Protein AF-A0A418VAN1-F1 (afdb_monomer_lite)

Foldseek 3Di:
DPLDDQALLQDVLLLLLLVLLLVLLVLLQVVLVVCCPVVHNVLSVVSNVLSVLSNVLSVVSVVLNVVSVVLVVDPDRPDRRYDDPVLQVNLVSQLVSLVVQLVSLVVCCVPDPPNVSSVVSNVSSVSSNVSSVVSHDDDDD

pLDDT: mean 88.61, std 12.87, range [42.53, 98.62]

Radius of gyration: 17.26 Å; chains: 1; bounding box: 39×26×54 Å

Sequence (141 aa):
MPLGDPPNYSTPKTLGLALSSLAGAMAHFLLGALEFSLVGPFVGLWQMFLAGFLLVFGVLTSIRYLEALDAMRDPHPRTRLYGTPHEWHTYRVGVSLHSLGALLCLYWLVHSELVFLYALTLLLNGVGVFLAFRSRPTAEE

Organism: NCBI:txid2320857

Secondary structure (DSSP, 8-state):
----SPPGGGSHHHHHHHHHHHHHHHHHHHHHHHHHHHT-HHHHHHHHHHHHHHHHHHHHHHHHHHHHHHHTT-SS--S--SS-HHHHHHHHHHHHHHHHHHHHHHHHHTT-S-HHHHHHHHHHHHHHHHHHHHT------

Structure (mmCIF, N/CA/C/O backbone):
data_AF-A0A418VAN1-F1
#
_entry.id   AF-A0A418VAN1-F1
#
loop_
_atom_site.group_PDB
_atom_site.id
_atom_site.type_symbol
_atom_site.label_atom_id
_atom_site.label_alt_id
_atom_site.label_comp_id
_atom_site.label_asym_id
_atom_site.label_entity_id
_atom_site.label_seq_id
_atom_site.pdbx_PDB_ins_code
_atom_site.Cartn_x
_atom_site.Cartn_y
_atom_site.Cartn_z
_atom_site.occupancy
_atom_site.B_iso_or_equiv
_atom_site.auth_seq_id
_atom_site.auth_comp_id
_atom_site.auth_asym_id
_atom_site.auth_atom_id
_atom_site.pdbx_PDB_model_num
ATOM 1 N N . MET A 1 1 ? 20.542 -2.476 -30.716 1.00 45.25 1 MET A N 1
ATOM 2 C CA . MET A 1 1 ? 19.818 -3.675 -30.234 1.00 45.25 1 MET A CA 1
ATOM 3 C C . MET A 1 1 ? 18.412 -3.239 -29.862 1.00 45.25 1 MET A C 1
ATOM 5 O O . MET A 1 1 ? 18.309 -2.137 -29.330 1.00 45.25 1 MET A O 1
ATOM 9 N N . PRO A 1 2 ? 17.355 -4.019 -30.154 1.00 48.59 2 PRO A N 1
ATOM 10 C CA . PRO A 1 2 ? 16.029 -3.707 -29.628 1.00 48.59 2 PRO A CA 1
ATOM 11 C C . PRO A 1 2 ? 16.130 -3.731 -28.097 1.00 48.59 2 PRO A C 1
ATOM 13 O O . PRO A 1 2 ? 16.730 -4.647 -27.539 1.00 48.59 2 PRO A O 1
ATOM 16 N N . LEU A 1 3 ? 15.655 -2.680 -27.429 1.00 54.28 3 LEU A N 1
ATOM 17 C CA . LEU A 1 3 ? 15.924 -2.407 -26.008 1.00 54.28 3 LEU A CA 1
ATOM 18 C C . LEU A 1 3 ? 15.134 -3.300 -25.026 1.00 54.28 3 LEU A C 1
ATOM 20 O O . LEU A 1 3 ? 15.039 -2.961 -23.851 1.00 54.28 3 LEU A O 1
ATOM 24 N N . GLY A 1 4 ? 14.630 -4.452 -25.482 1.00 53.81 4 GLY A N 1
ATOM 25 C CA . GLY A 1 4 ? 13.795 -5.354 -24.688 1.00 53.81 4 GLY A CA 1
ATOM 26 C C . GLY A 1 4 ? 12.436 -4.747 -24.332 1.00 53.81 4 GLY A C 1
ATOM 27 O O . GLY A 1 4 ? 12.111 -3.630 -24.741 1.00 53.81 4 GLY A O 1
ATOM 28 N N . ASP A 1 5 ? 11.640 -5.503 -23.583 1.00 57.38 5 ASP A N 1
ATOM 29 C CA . ASP A 1 5 ? 10.354 -5.028 -23.083 1.00 57.38 5 ASP A CA 1
ATOM 30 C C . ASP A 1 5 ? 10.520 -3.992 -21.954 1.00 57.38 5 ASP A C 1
ATOM 32 O O . ASP A 1 5 ? 11.542 -3.977 -21.253 1.00 57.38 5 ASP A O 1
ATOM 36 N N . PRO A 1 6 ? 9.521 -3.109 -21.752 1.00 64.06 6 PRO A N 1
ATOM 37 C CA . PRO A 1 6 ? 9.539 -2.120 -20.682 1.00 64.06 6 PRO A CA 1
ATOM 38 C C . PRO A 1 6 ? 9.725 -2.773 -19.306 1.00 64.06 6 PRO A C 1
ATOM 40 O O . PRO A 1 6 ? 9.142 -3.828 -19.042 1.00 64.06 6 PRO A O 1
ATOM 43 N N . PRO A 1 7 ? 10.459 -2.134 -18.376 1.00 71.25 7 PRO A N 1
ATOM 44 C CA . PRO A 1 7 ? 10.619 -2.667 -17.031 1.00 71.25 7 PRO A CA 1
ATOM 45 C C . PRO A 1 7 ? 9.269 -2.826 -16.335 1.00 71.25 7 PRO A C 1
ATOM 47 O O . PRO A 1 7 ? 8.382 -1.978 -16.470 1.00 71.25 7 PRO A O 1
ATOM 50 N N . ASN A 1 8 ? 9.127 -3.860 -15.508 1.00 74.31 8 ASN A N 1
ATOM 51 C CA . ASN A 1 8 ? 7.860 -4.191 -14.846 1.00 74.31 8 ASN A CA 1
ATOM 52 C C . ASN A 1 8 ? 7.324 -3.035 -13.965 1.00 74.31 8 ASN A C 1
ATOM 54 O O . ASN A 1 8 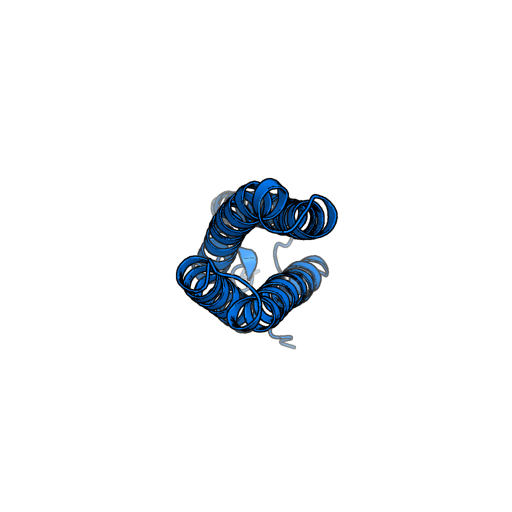? 6.114 -2.835 -13.796 1.00 74.31 8 ASN A O 1
ATOM 58 N N . TYR A 1 9 ? 8.230 -2.188 -13.468 1.00 74.44 9 TYR A N 1
ATOM 59 C CA . TYR A 1 9 ? 7.896 -0.999 -12.690 1.00 74.44 9 TYR A CA 1
ATOM 60 C C . TYR A 1 9 ? 7.422 0.215 -13.511 1.00 74.44 9 TYR A C 1
ATOM 62 O O . TYR A 1 9 ? 7.013 1.196 -12.908 1.00 74.44 9 TYR A O 1
ATOM 70 N N . SER A 1 10 ? 7.381 0.151 -14.847 1.00 79.12 10 SER A N 1
ATOM 71 C CA . SER A 1 10 ? 6.796 1.189 -15.725 1.00 79.12 10 SER A CA 1
ATOM 72 C C . SER A 1 10 ? 5.308 0.977 -16.045 1.00 79.12 10 SER A C 1
ATOM 74 O O . SER A 1 10 ? 4.690 1.749 -16.780 1.00 79.12 10 SER A O 1
ATOM 76 N N . THR A 1 11 ? 4.703 -0.083 -15.506 1.00 85.19 11 THR A N 1
ATOM 77 C CA . THR A 1 11 ? 3.343 -0.490 -15.868 1.00 85.19 11 THR A CA 1
ATOM 78 C C . THR A 1 11 ? 2.269 0.223 -15.030 1.00 85.19 11 THR A C 1
ATOM 80 O O . THR A 1 11 ? 2.510 0.558 -13.865 1.00 85.19 11 THR A O 1
ATOM 83 N N . PRO A 1 12 ? 1.032 0.382 -15.553 1.00 87.31 12 PRO A N 1
ATOM 84 C CA . PRO A 1 12 ? -0.101 0.895 -14.772 1.00 87.31 12 PRO A CA 1
ATOM 85 C C . PRO A 1 12 ? -0.373 0.095 -13.492 1.00 87.31 12 PRO A C 1
ATOM 87 O O . PRO A 1 12 ? -0.879 0.635 -12.513 1.00 87.31 12 PRO A O 1
ATOM 90 N N . LYS A 1 13 ? -0.010 -1.193 -13.479 1.00 89.00 13 LYS A N 1
ATOM 91 C CA . LYS A 1 13 ? -0.134 -2.065 -12.306 1.00 89.00 13 LYS A CA 1
ATOM 92 C C . LYS A 1 13 ? 0.795 -1.627 -11.179 1.00 89.00 13 LYS A C 1
ATOM 94 O O . LYS A 1 13 ? 0.371 -1.611 -10.031 1.00 89.00 13 LYS A O 1
ATOM 99 N N . THR A 1 14 ? 2.031 -1.241 -11.499 1.00 89.81 14 THR A N 1
ATOM 100 C CA . THR A 1 14 ? 2.998 -0.747 -10.509 1.00 89.81 14 THR A CA 1
ATOM 101 C C . THR A 1 14 ? 2.583 0.610 -9.953 1.00 89.81 14 THR A C 1
ATOM 103 O O . THR A 1 14 ? 2.646 0.806 -8.741 1.00 89.81 14 THR A O 1
ATOM 106 N N . LEU A 1 15 ? 2.062 1.508 -10.798 1.00 93.88 15 LEU A N 1
ATOM 107 C CA . LEU A 1 15 ? 1.432 2.740 -10.317 1.00 93.88 15 LEU A CA 1
ATOM 108 C C . LEU A 1 15 ? 0.249 2.426 -9.389 1.00 93.88 15 LEU A C 1
ATOM 110 O O . LEU A 1 15 ? 0.159 2.976 -8.296 1.00 93.88 15 LEU A O 1
ATOM 114 N N . GLY A 1 16 ? -0.620 1.492 -9.782 1.00 95.44 16 GLY A N 1
ATOM 115 C CA . GLY A 1 16 ? -1.721 1.026 -8.941 1.00 95.44 16 GLY A CA 1
ATOM 116 C C . GLY A 1 16 ? -1.242 0.467 -7.599 1.00 95.44 16 GLY A C 1
ATOM 117 O O . GLY A 1 16 ? -1.803 0.804 -6.560 1.00 95.44 16 GLY A O 1
ATOM 118 N N . LEU A 1 17 ? -0.180 -0.345 -7.594 1.00 95.75 17 LEU A N 1
ATOM 119 C CA . LEU A 1 17 ? 0.411 -0.890 -6.373 1.00 95.75 17 LEU A CA 1
ATOM 120 C C . LEU A 1 17 ? 0.945 0.231 -5.475 1.00 95.75 17 LEU A C 1
ATOM 122 O O . LEU A 1 17 ? 0.679 0.227 -4.273 1.00 95.75 17 LEU A O 1
ATOM 126 N N . ALA A 1 18 ? 1.633 1.218 -6.046 1.00 96.62 18 ALA A N 1
ATOM 127 C CA . ALA A 1 18 ? 2.127 2.372 -5.307 1.00 96.62 18 ALA A CA 1
ATOM 128 C C . ALA A 1 18 ? 0.976 3.160 -4.662 1.00 96.62 18 ALA A C 1
ATOM 130 O O . ALA A 1 18 ? 0.978 3.370 -3.450 1.00 96.62 18 ALA A O 1
ATOM 131 N N . LEU A 1 19 ? -0.053 3.500 -5.444 1.00 97.81 19 LEU A N 1
ATOM 132 C CA . LEU A 1 19 ? -1.234 4.223 -4.965 1.00 97.81 19 LEU A CA 1
ATOM 133 C C . LEU A 1 19 ? -2.002 3.430 -3.900 1.00 97.81 19 LEU A C 1
ATOM 135 O O . LEU A 1 19 ? -2.378 3.993 -2.876 1.00 97.81 19 LEU A O 1
ATOM 139 N N . SER A 1 20 ? -2.181 2.119 -4.094 1.00 97.69 20 SER A N 1
ATOM 140 C CA . SER A 1 20 ? -2.822 1.249 -3.098 1.00 97.69 20 SER A CA 1
ATOM 141 C C . SER A 1 20 ? -2.019 1.168 -1.799 1.00 97.69 20 SER A C 1
ATOM 143 O O . SER A 1 20 ? -2.606 1.123 -0.724 1.00 97.69 20 SER A O 1
ATOM 145 N N . SER A 1 21 ? -0.686 1.220 -1.874 1.00 98.31 21 SER A N 1
ATOM 146 C CA . SER A 1 21 ? 0.189 1.225 -0.697 1.00 98.31 21 SER A CA 1
ATOM 147 C C . SER A 1 21 ? 0.110 2.553 0.054 1.00 98.31 21 SER A C 1
ATOM 149 O O . SER A 1 21 ? 0.023 2.550 1.276 1.00 98.31 21 SER A O 1
ATOM 151 N N . LEU A 1 22 ? 0.058 3.685 -0.656 1.00 98.56 22 LEU A N 1
ATOM 152 C CA . LEU A 1 22 ? -0.143 5.003 -0.045 1.00 98.56 22 LEU A CA 1
ATOM 153 C C . LEU A 1 22 ? -1.519 5.114 0.622 1.00 98.56 22 LEU A C 1
ATOM 155 O O . LEU A 1 22 ? -1.619 5.537 1.771 1.00 98.56 22 LEU A O 1
ATOM 159 N N . ALA A 1 23 ? -2.574 4.677 -0.066 1.00 98.44 23 ALA A N 1
ATOM 160 C CA . ALA A 1 23 ? -3.915 4.635 0.505 1.00 98.44 23 ALA A CA 1
ATOM 161 C C . ALA A 1 23 ? -3.981 3.672 1.705 1.00 98.44 23 ALA A C 1
ATOM 163 O O . ALA A 1 23 ? -4.582 3.999 2.725 1.00 98.44 23 ALA A O 1
ATOM 164 N N . GLY A 1 24 ? -3.323 2.510 1.610 1.00 98.12 24 GLY A N 1
ATOM 165 C CA . GLY A 1 24 ? -3.208 1.539 2.698 1.00 98.12 24 GLY A CA 1
ATOM 166 C C . GLY A 1 24 ? -2.506 2.136 3.911 1.00 98.12 24 GLY A C 1
ATOM 167 O O . GLY A 1 24 ? -3.000 2.011 5.028 1.00 98.12 24 GLY A O 1
ATOM 168 N N . ALA A 1 25 ? -1.413 2.869 3.696 1.00 98.56 25 ALA A N 1
ATOM 169 C CA . ALA A 1 25 ? -0.729 3.599 4.753 1.00 98.56 25 ALA A CA 1
ATOM 170 C C . ALA A 1 25 ? -1.656 4.611 5.436 1.00 98.56 25 ALA A C 1
ATOM 172 O O . ALA A 1 25 ? -1.751 4.620 6.658 1.00 98.56 25 ALA A O 1
ATOM 173 N N . MET A 1 26 ? -2.390 5.423 4.670 1.00 98.50 26 MET A N 1
ATOM 174 C CA . MET A 1 26 ? -3.352 6.375 5.239 1.00 98.50 26 MET A CA 1
ATOM 175 C C . MET A 1 26 ? -4.434 5.673 6.069 1.00 98.50 26 MET A C 1
ATOM 177 O O . MET A 1 26 ? -4.741 6.114 7.176 1.00 98.50 26 MET A O 1
ATOM 181 N N . ALA A 1 27 ? -4.979 4.563 5.567 1.00 98.06 27 ALA A N 1
ATOM 182 C CA . ALA A 1 27 ? -5.993 3.782 6.266 1.00 98.06 27 ALA A CA 1
ATOM 183 C C . ALA A 1 27 ? -5.457 3.175 7.574 1.00 98.06 27 ALA A C 1
ATOM 185 O O . ALA A 1 27 ? -6.097 3.300 8.617 1.00 98.06 27 ALA A O 1
ATOM 186 N N . HIS A 1 28 ? -4.254 2.592 7.552 1.00 98.12 28 HIS A N 1
ATOM 187 C CA . HIS A 1 28 ? -3.607 2.049 8.747 1.00 98.12 28 HIS A CA 1
ATOM 188 C C . HIS A 1 28 ? -3.191 3.141 9.745 1.00 98.12 28 HIS A C 1
ATOM 190 O O . HIS A 1 28 ? -3.296 2.920 10.948 1.00 98.12 28 HIS A O 1
ATOM 196 N N . PHE A 1 29 ? -2.791 4.336 9.295 1.00 98.31 29 PHE A N 1
ATOM 197 C CA . PHE A 1 29 ? -2.571 5.474 10.195 1.00 98.31 29 PHE A CA 1
ATOM 198 C C . PHE A 1 29 ? -3.865 5.918 10.876 1.00 98.31 29 PHE A C 1
ATOM 200 O O . PHE A 1 29 ? -3.862 6.143 12.084 1.00 98.31 29 PHE A O 1
ATOM 207 N N . LEU A 1 30 ? -4.966 6.014 10.125 1.00 97.69 30 LEU A N 1
ATOM 208 C CA . LEU A 1 30 ? -6.272 6.373 10.675 1.00 97.69 30 LEU A CA 1
ATOM 209 C C . LEU A 1 30 ? -6.747 5.337 11.700 1.00 97.69 30 LEU A C 1
ATOM 211 O O . LEU A 1 30 ? -7.081 5.705 12.823 1.00 97.69 30 LEU A O 1
ATOM 215 N N . LEU A 1 31 ? -6.725 4.049 11.340 1.00 96.94 31 LEU A N 1
ATOM 216 C CA . LEU A 1 31 ? -7.045 2.957 12.261 1.00 96.94 31 LEU A CA 1
ATOM 217 C C . LEU A 1 31 ? -6.145 3.001 13.493 1.00 96.94 31 LEU A C 1
ATOM 219 O O . LEU A 1 31 ? -6.639 2.949 14.611 1.00 96.94 31 LEU A O 1
ATOM 223 N N . GLY A 1 32 ? -4.837 3.165 13.299 1.00 96.88 32 GLY A N 1
ATOM 224 C CA . GLY A 1 32 ? -3.887 3.261 14.396 1.00 96.88 32 GLY A CA 1
ATOM 225 C C . GLY A 1 32 ? -4.187 4.418 15.341 1.00 96.88 32 GLY A C 1
ATOM 226 O O . GLY A 1 32 ? -4.147 4.228 16.551 1.00 96.88 32 GLY A O 1
ATOM 227 N N . ALA A 1 33 ? -4.534 5.594 14.815 1.00 96.94 33 ALA A N 1
ATOM 228 C CA . ALA A 1 33 ? -4.877 6.763 15.621 1.00 96.94 33 ALA A CA 1
ATOM 229 C C . ALA A 1 33 ? -6.155 6.550 16.442 1.00 96.94 33 ALA A C 1
ATOM 231 O O . ALA A 1 33 ? -6.187 6.903 17.618 1.00 96.94 33 ALA A O 1
ATOM 232 N N . LEU A 1 34 ? -7.184 5.944 15.847 1.00 96.56 34 LEU A N 1
ATOM 233 C CA . LEU A 1 34 ? -8.435 5.644 16.544 1.00 96.56 34 LEU A CA 1
ATOM 234 C C . LEU A 1 34 ? -8.229 4.565 17.619 1.00 96.56 34 LEU A C 1
ATOM 236 O O . LEU A 1 34 ? -8.637 4.737 18.766 1.00 96.56 34 LEU A O 1
ATOM 240 N N . GLU A 1 35 ? -7.536 3.480 17.277 1.00 94.50 35 GLU A N 1
ATOM 241 C CA . GLU A 1 35 ? -7.294 2.346 18.178 1.00 94.50 35 GLU A CA 1
ATOM 242 C C . GLU A 1 35 ? -6.354 2.682 19.333 1.00 94.50 35 GLU A C 1
ATOM 244 O O . GLU A 1 35 ? -6.483 2.115 20.420 1.00 94.50 35 GLU A O 1
ATOM 249 N N . PHE A 1 36 ? -5.438 3.634 19.128 1.00 93.25 36 PHE A N 1
ATOM 250 C CA . PHE A 1 36 ? -4.569 4.137 20.188 1.00 93.25 36 PHE A CA 1
ATOM 251 C C . PHE A 1 36 ? -5.386 4.633 21.389 1.00 93.25 36 PHE A C 1
ATOM 253 O O . PHE A 1 36 ? -4.992 4.412 22.534 1.00 93.25 36 PHE A O 1
ATOM 260 N N . SER A 1 37 ? -6.527 5.278 21.125 1.00 90.00 37 SER A N 1
ATOM 261 C CA . SER A 1 37 ? -7.429 5.803 22.151 1.00 90.00 37 SER A CA 1
ATOM 262 C C . SER A 1 37 ? -8.502 4.809 22.596 1.00 90.00 37 SER A C 1
ATOM 264 O O . SER A 1 37 ? -8.895 4.850 23.758 1.00 90.00 37 SER A O 1
ATOM 266 N N . LEU A 1 38 ? -8.993 3.948 21.698 1.00 89.38 38 LEU A N 1
ATOM 267 C CA . LEU A 1 38 ? -10.128 3.058 21.977 1.00 89.38 38 LEU A CA 1
ATOM 268 C C . LEU A 1 38 ? -9.728 1.753 22.672 1.00 89.38 38 LEU A C 1
ATOM 270 O O . LEU A 1 38 ? -10.375 1.352 23.635 1.00 89.38 38 LEU A O 1
ATOM 274 N N . VAL A 1 39 ? -8.678 1.090 22.187 1.00 89.75 39 VAL A N 1
ATOM 275 C CA . VAL A 1 39 ? -8.257 -0.234 22.677 1.00 89.75 39 VAL A CA 1
ATOM 276 C C . VAL A 1 39 ? -6.962 -0.128 23.465 1.00 89.75 39 VAL A C 1
ATOM 278 O O . VAL A 1 39 ? -6.815 -0.732 24.527 1.00 89.75 39 VAL A O 1
ATOM 281 N N . GLY A 1 40 ? -6.022 0.671 22.966 1.00 91.50 40 GLY A N 1
ATOM 282 C CA . GLY A 1 40 ? -4.838 1.053 23.711 1.00 91.50 40 GLY A CA 1
ATOM 283 C C . GLY A 1 40 ? -3.614 1.313 22.838 1.00 91.50 40 GLY A C 1
ATOM 284 O O . GLY A 1 40 ? -3.576 0.954 21.654 1.00 91.50 40 GLY A O 1
ATOM 285 N N . PRO A 1 41 ? -2.554 1.883 23.439 1.00 92.62 41 PRO A N 1
ATOM 286 C CA . PRO A 1 41 ? -1.398 2.381 22.701 1.00 92.62 41 PRO A CA 1
ATOM 287 C C . PRO A 1 41 ? -0.718 1.318 21.845 1.00 92.62 41 PRO A C 1
ATOM 289 O O . PRO A 1 41 ? -0.322 1.588 20.719 1.00 92.62 41 PRO A O 1
ATOM 292 N N . PHE A 1 42 ? -0.597 0.092 22.356 1.00 91.75 42 PHE A N 1
ATOM 293 C CA . PHE A 1 42 ? 0.120 -0.977 21.665 1.00 91.75 42 PHE A CA 1
ATOM 294 C C . PHE A 1 42 ? -0.530 -1.344 20.325 1.00 91.75 42 PHE A C 1
ATOM 296 O O . PHE A 1 42 ? 0.165 -1.462 19.319 1.00 91.75 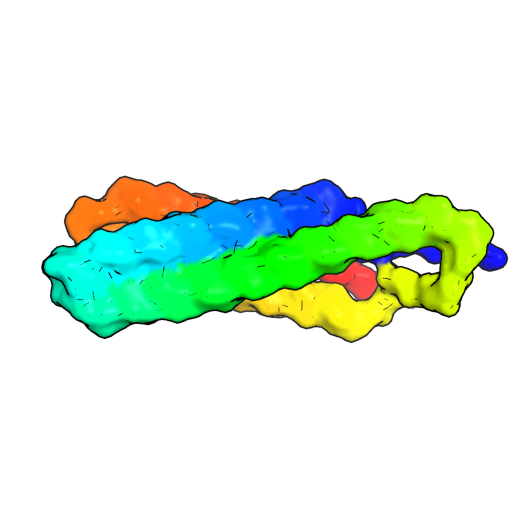42 PHE A O 1
ATOM 303 N N . VAL A 1 43 ? -1.860 -1.471 20.293 1.00 88.75 43 VAL A N 1
ATOM 304 C CA . VAL A 1 43 ? -2.607 -1.794 19.068 1.00 88.75 43 VAL A CA 1
ATOM 305 C C . VAL A 1 43 ? -2.475 -0.663 18.056 1.00 88.75 43 VAL A C 1
ATOM 307 O O . VAL A 1 43 ? -2.108 -0.904 16.904 1.00 88.75 43 VAL A O 1
ATOM 310 N N . GLY A 1 44 ? -2.695 0.574 18.509 1.00 92.81 44 GLY A N 1
ATOM 311 C CA . GLY A 1 44 ? -2.558 1.755 17.665 1.00 92.81 44 GLY A CA 1
ATOM 312 C C . GLY A 1 44 ? -1.156 1.891 17.064 1.00 92.81 44 GLY A C 1
ATOM 313 O O . GLY A 1 44 ? -1.010 2.113 15.863 1.00 92.81 44 GLY A O 1
ATOM 314 N N . LEU A 1 45 ? -0.111 1.677 17.868 1.00 94.81 45 LEU A N 1
ATOM 315 C CA . LEU A 1 45 ? 1.281 1.771 17.421 1.00 94.81 45 LEU A CA 1
ATOM 316 C C . LEU A 1 45 ? 1.640 0.714 16.374 1.00 94.81 45 LEU A C 1
ATOM 318 O O . LEU A 1 45 ? 2.334 1.043 15.415 1.00 94.81 45 LEU A O 1
ATOM 322 N N . TRP A 1 46 ? 1.155 -0.525 16.499 1.00 93.44 46 TRP A N 1
ATOM 323 C CA . TRP A 1 46 ? 1.410 -1.555 15.484 1.00 93.44 46 TRP A CA 1
ATOM 324 C C . TRP A 1 46 ? 0.770 -1.232 14.137 1.00 93.44 46 TRP A C 1
ATOM 326 O O . TRP A 1 46 ? 1.393 -1.445 13.095 1.00 93.44 46 TRP A O 1
ATOM 336 N N . GLN A 1 47 ? -0.436 -0.664 14.152 1.00 95.00 47 GLN A N 1
ATOM 337 C CA . GLN A 1 47 ? -1.085 -0.175 12.937 1.00 95.00 47 GLN A CA 1
ATOM 338 C C . GLN A 1 47 ? -0.274 0.950 12.286 1.00 95.00 47 GLN A C 1
ATOM 340 O O . GLN A 1 47 ? 0.019 0.897 11.092 1.00 95.00 47 GLN A O 1
ATOM 345 N N . MET A 1 48 ? 0.163 1.935 13.077 1.00 97.38 48 MET A N 1
ATOM 346 C CA . MET A 1 48 ? 0.996 3.040 12.590 1.00 97.38 48 MET A CA 1
ATOM 347 C C . MET A 1 48 ? 2.365 2.566 12.081 1.00 97.38 48 MET A C 1
ATOM 349 O O . MET A 1 48 ? 2.887 3.106 11.107 1.00 97.38 48 MET A O 1
ATOM 353 N N . PHE A 1 49 ? 2.948 1.541 12.704 1.00 97.19 49 PHE A N 1
ATOM 354 C CA . PHE A 1 49 ? 4.210 0.952 12.266 1.00 97.19 49 PHE A CA 1
ATOM 355 C C . PHE A 1 49 ? 4.072 0.322 10.878 1.00 97.19 49 PHE A C 1
ATOM 357 O O . PHE A 1 49 ? 4.850 0.642 9.979 1.00 97.19 49 PHE A O 1
ATOM 364 N N . LEU A 1 50 ? 3.041 -0.504 10.667 1.00 97.25 50 LEU A N 1
ATOM 365 C CA . LEU A 1 50 ? 2.738 -1.067 9.351 1.00 97.25 50 LEU A CA 1
ATOM 366 C C . LEU A 1 50 ? 2.444 0.031 8.317 1.00 97.25 50 LEU A C 1
ATOM 368 O O . LEU A 1 50 ? 2.933 -0.041 7.186 1.00 97.25 50 LEU A O 1
ATOM 372 N N . ALA A 1 51 ? 1.703 1.069 8.714 1.00 98.19 51 ALA A N 1
ATOM 373 C CA . ALA A 1 51 ? 1.438 2.230 7.872 1.00 98.19 51 ALA A CA 1
ATOM 374 C C . ALA A 1 51 ? 2.734 2.900 7.392 1.00 98.19 51 ALA A C 1
ATOM 376 O O . ALA A 1 51 ? 2.853 3.237 6.215 1.00 98.19 51 ALA A O 1
ATOM 377 N N . GLY A 1 52 ? 3.733 3.026 8.271 1.00 98.44 52 GLY A N 1
ATOM 378 C CA . GLY A 1 52 ? 5.057 3.540 7.926 1.00 98.44 52 GLY A CA 1
ATOM 379 C C . GLY A 1 52 ? 5.744 2.732 6.820 1.00 98.44 52 GLY A C 1
ATOM 380 O O . GLY A 1 52 ? 6.245 3.318 5.859 1.00 98.44 52 GLY A O 1
ATOM 381 N N . PHE A 1 53 ? 5.717 1.397 6.888 1.00 98.44 53 PHE A N 1
ATOM 382 C CA . PHE A 1 53 ? 6.285 0.563 5.820 1.00 98.44 53 PHE A CA 1
ATOM 383 C C . PHE A 1 53 ? 5.521 0.685 4.508 1.00 98.44 53 PHE A C 1
ATOM 385 O O . PHE A 1 53 ? 6.150 0.809 3.458 1.00 98.44 53 PHE A O 1
ATOM 392 N N . LEU A 1 54 ? 4.186 0.676 4.553 1.00 98.44 54 LEU A N 1
ATOM 393 C CA . LEU A 1 54 ? 3.351 0.864 3.365 1.00 98.44 54 LEU A CA 1
ATOM 394 C C . LEU A 1 54 ? 3.593 2.234 2.717 1.00 98.44 54 LEU A C 1
ATOM 396 O O . LEU A 1 54 ? 3.660 2.324 1.491 1.00 98.44 54 LEU A O 1
ATOM 400 N N . LEU A 1 55 ? 3.798 3.279 3.525 1.00 98.62 55 LEU A N 1
ATOM 401 C CA . LEU A 1 55 ? 4.123 4.623 3.056 1.00 98.62 55 LEU A CA 1
ATOM 402 C C . LEU A 1 55 ? 5.476 4.641 2.346 1.00 98.62 55 LEU A C 1
ATOM 404 O O . LEU A 1 55 ? 5.551 5.056 1.191 1.00 98.62 55 LEU A O 1
ATOM 408 N N . VAL A 1 56 ? 6.534 4.166 3.011 1.00 98.38 56 VAL A N 1
ATOM 409 C CA . VAL A 1 56 ? 7.885 4.112 2.431 1.00 98.38 56 VAL A CA 1
ATOM 410 C C . VAL A 1 56 ? 7.874 3.289 1.146 1.00 98.38 56 VAL A C 1
ATOM 412 O O . VAL A 1 56 ? 8.391 3.733 0.122 1.00 98.38 56 VAL A O 1
ATOM 415 N N . PHE A 1 57 ? 7.231 2.122 1.164 1.00 97.25 57 PHE A N 1
ATOM 416 C CA . PHE A 1 57 ? 7.102 1.272 -0.011 1.00 97.25 57 PHE A CA 1
ATOM 417 C C . PHE A 1 57 ? 6.346 1.971 -1.151 1.00 97.25 57 PHE A C 1
ATOM 419 O O . PHE A 1 57 ? 6.820 1.966 -2.288 1.00 97.25 57 PHE A O 1
ATOM 42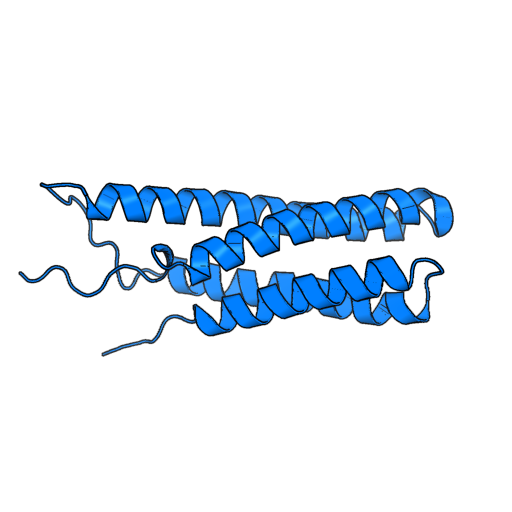6 N N . GLY A 1 58 ? 5.213 2.616 -0.862 1.00 97.38 58 GLY A N 1
ATOM 427 C CA . GLY A 1 58 ? 4.424 3.365 -1.841 1.00 97.38 58 GLY A CA 1
ATOM 428 C C . GLY A 1 58 ? 5.200 4.527 -2.465 1.00 97.38 58 GLY A C 1
ATOM 429 O O . GLY A 1 58 ? 5.212 4.671 -3.689 1.00 97.38 58 GLY A O 1
ATOM 430 N N . VAL A 1 59 ? 5.910 5.314 -1.652 1.00 98.06 59 VAL A N 1
ATOM 431 C CA . VAL A 1 59 ? 6.759 6.423 -2.120 1.00 98.06 59 VAL A CA 1
ATOM 432 C C . VAL A 1 59 ? 7.896 5.910 -3.001 1.00 98.06 59 VAL A C 1
ATOM 434 O O . VAL A 1 59 ? 8.048 6.376 -4.129 1.00 98.06 59 VAL A O 1
ATOM 437 N N . LEU A 1 60 ? 8.665 4.919 -2.537 1.00 94.81 60 LEU A N 1
ATOM 438 C CA . LEU A 1 60 ? 9.782 4.369 -3.310 1.00 94.81 60 LEU A CA 1
ATOM 439 C C . LEU A 1 60 ? 9.307 3.745 -4.627 1.00 94.81 60 LEU A C 1
ATOM 441 O O . LEU A 1 60 ? 9.936 3.952 -5.663 1.00 94.81 60 LEU A O 1
ATOM 445 N N . THR A 1 61 ? 8.172 3.044 -4.615 1.00 93.50 61 THR A N 1
ATOM 446 C CA . THR A 1 61 ? 7.572 2.466 -5.828 1.00 93.50 61 THR A CA 1
ATOM 447 C C . THR A 1 61 ? 7.105 3.557 -6.795 1.00 93.50 61 THR A C 1
ATOM 449 O O . THR A 1 61 ? 7.300 3.420 -8.001 1.00 93.50 61 THR A O 1
ATOM 452 N N . SER A 1 62 ? 6.563 4.671 -6.289 1.00 94.75 62 SER A N 1
ATOM 453 C CA . SER A 1 62 ? 6.168 5.824 -7.117 1.00 94.75 62 SER A CA 1
ATOM 454 C C . SER A 1 62 ? 7.377 6.480 -7.783 1.00 94.75 62 SER A C 1
ATOM 456 O O . SER A 1 62 ? 7.348 6.747 -8.981 1.00 94.75 62 SER A O 1
ATOM 458 N N . ILE A 1 63 ? 8.462 6.690 -7.026 1.00 92.06 63 ILE A N 1
ATOM 459 C CA . ILE A 1 63 ? 9.724 7.227 -7.556 1.00 92.06 63 ILE A CA 1
ATOM 460 C C . ILE A 1 63 ? 10.260 6.309 -8.656 1.00 92.06 63 ILE A C 1
ATOM 462 O O . ILE A 1 63 ? 10.578 6.780 -9.743 1.00 92.06 63 ILE A O 1
ATOM 466 N N . ARG A 1 64 ? 10.303 4.991 -8.412 1.00 87.44 64 ARG A N 1
ATOM 467 C CA . ARG A 1 64 ? 10.746 4.016 -9.421 1.00 87.44 64 ARG A CA 1
ATOM 468 C C . ARG A 1 64 ? 9.887 4.059 -10.683 1.00 87.44 64 ARG A C 1
ATOM 470 O O . ARG A 1 64 ? 10.441 3.986 -11.772 1.00 87.44 64 ARG A O 1
ATOM 477 N N . TYR A 1 65 ? 8.567 4.185 -10.546 1.00 89.75 65 TYR A N 1
ATOM 478 C CA . TYR A 1 65 ? 7.658 4.312 -11.686 1.00 89.75 65 TYR A CA 1
ATOM 479 C C . TYR A 1 65 ? 7.973 5.554 -12.531 1.00 89.75 65 TYR A C 1
ATOM 481 O O . TYR A 1 65 ? 8.099 5.447 -13.750 1.00 89.75 65 TYR A O 1
ATOM 489 N N . LEU A 1 66 ? 8.160 6.713 -11.890 1.00 89.88 66 LEU A N 1
ATOM 490 C CA . LEU A 1 66 ? 8.500 7.962 -12.578 1.00 89.88 66 LEU A CA 1
ATOM 491 C C . LEU A 1 66 ? 9.871 7.887 -13.260 1.00 89.88 66 LEU A C 1
ATOM 493 O O . LEU A 1 66 ? 9.982 8.229 -14.433 1.00 89.88 66 LEU A O 1
ATOM 497 N N . GLU A 1 67 ? 10.887 7.356 -12.578 1.00 85.81 67 GLU A N 1
ATOM 498 C CA . GLU A 1 67 ? 12.214 7.166 -13.175 1.00 85.81 67 GLU A CA 1
ATOM 499 C C . GLU A 1 67 ? 12.181 6.222 -14.383 1.00 85.81 67 GLU A C 1
ATOM 501 O O . GLU A 1 67 ? 12.884 6.451 -15.365 1.00 85.81 67 GLU A O 1
ATOM 506 N N . ALA A 1 68 ? 11.339 5.183 -14.351 1.00 83.56 68 ALA A N 1
ATOM 507 C CA . ALA A 1 68 ? 11.126 4.306 -15.501 1.00 83.56 68 ALA A CA 1
ATOM 508 C C . ALA A 1 68 ? 10.521 5.062 -16.688 1.00 83.56 68 ALA A C 1
ATOM 510 O O . ALA A 1 68 ? 10.959 4.878 -17.822 1.00 83.56 68 ALA A O 1
ATOM 511 N N . LEU A 1 69 ? 9.504 5.895 -16.438 1.00 84.44 69 LEU A N 1
ATOM 512 C CA . LEU A 1 69 ? 8.862 6.700 -17.479 1.00 84.44 69 LEU A CA 1
ATOM 513 C C . LEU A 1 69 ? 9.842 7.682 -18.121 1.00 84.44 69 LEU A C 1
ATOM 515 O O . LEU A 1 69 ? 9.844 7.815 -19.346 1.00 84.44 69 LEU A O 1
ATOM 519 N N . ASP A 1 70 ? 10.670 8.339 -17.312 1.00 83.25 70 ASP A N 1
ATOM 520 C CA . ASP A 1 70 ? 11.681 9.274 -17.800 1.00 83.25 70 ASP A CA 1
ATOM 521 C C . ASP A 1 70 ? 12.759 8.549 -18.610 1.00 83.25 70 ASP A C 1
ATOM 523 O O . ASP A 1 70 ? 13.083 8.964 -19.721 1.00 83.25 70 ASP A O 1
ATOM 527 N N . ALA A 1 71 ? 13.254 7.412 -18.116 1.00 78.69 71 ALA A N 1
ATOM 528 C CA . ALA A 1 71 ? 14.284 6.641 -18.803 1.00 78.69 71 ALA A CA 1
ATOM 529 C C . ALA A 1 71 ? 13.794 6.026 -20.130 1.00 78.69 71 ALA A C 1
ATOM 531 O O . ALA A 1 71 ? 14.570 5.913 -21.074 1.00 78.69 71 ALA A O 1
ATOM 532 N N . MET A 1 72 ? 12.503 5.691 -20.253 1.00 78.50 72 MET A N 1
ATOM 533 C CA . MET A 1 72 ? 11.909 5.268 -21.532 1.00 78.50 72 MET A CA 1
ATOM 534 C C . MET A 1 72 ? 11.824 6.395 -22.572 1.00 78.50 72 MET A C 1
ATOM 536 O O . MET A 1 72 ? 11.650 6.120 -23.758 1.00 78.50 72 MET A O 1
ATOM 540 N N . ARG A 1 73 ? 11.917 7.658 -22.145 1.00 79.50 73 ARG A N 1
ATOM 541 C CA . ARG A 1 73 ? 11.913 8.840 -23.019 1.00 79.50 73 ARG A CA 1
ATOM 542 C C . ARG A 1 73 ? 13.319 9.373 -23.298 1.00 79.50 73 ARG A C 1
ATOM 544 O O . ARG A 1 73 ? 13.450 10.335 -24.052 1.00 79.50 73 ARG A O 1
ATOM 551 N N . ASP A 1 74 ? 14.351 8.769 -22.708 1.00 77.12 74 ASP A N 1
ATOM 552 C CA . ASP A 1 74 ? 15.742 9.166 -22.910 1.00 77.12 74 ASP A CA 1
ATOM 553 C C . ASP A 1 74 ? 16.216 8.746 -24.318 1.00 77.12 74 ASP A C 1
ATOM 555 O O . ASP A 1 74 ? 16.225 7.551 -24.631 1.00 77.12 74 ASP A O 1
ATOM 559 N N . PRO A 1 75 ? 16.633 9.688 -25.187 1.00 75.62 75 PRO A N 1
ATOM 560 C CA . PRO A 1 75 ? 17.198 9.353 -26.494 1.00 75.62 75 PRO A CA 1
ATOM 561 C C . PRO A 1 75 ? 18.549 8.617 -26.399 1.00 75.62 75 PRO A C 1
ATOM 563 O O . PRO A 1 75 ? 19.002 8.035 -27.389 1.00 75.62 75 PRO A O 1
ATOM 566 N N . HIS A 1 76 ? 19.204 8.628 -25.232 1.00 76.12 76 HIS A N 1
ATOM 567 C CA . HIS A 1 76 ? 20.517 8.029 -24.989 1.00 76.12 76 HIS A CA 1
ATOM 568 C C . HIS A 1 76 ? 20.557 7.206 -23.684 1.00 76.12 76 HIS A C 1
ATOM 570 O O . HIS A 1 76 ? 21.286 7.565 -22.753 1.00 76.12 76 HIS A O 1
ATOM 576 N N . PRO A 1 77 ? 19.845 6.063 -23.614 1.00 65.62 77 PRO A N 1
ATOM 577 C CA . PRO A 1 77 ? 19.734 5.273 -22.392 1.00 65.62 77 PRO A CA 1
ATOM 578 C C . PRO A 1 77 ? 21.105 4.772 -21.918 1.00 65.62 77 PRO A C 1
ATOM 580 O O . PRO A 1 77 ? 21.826 4.080 -22.640 1.00 65.62 77 PRO A O 1
ATOM 583 N N . ARG A 1 78 ? 21.469 5.123 -20.680 1.00 67.50 78 ARG A N 1
ATOM 584 C CA . ARG A 1 78 ? 22.795 4.833 -20.099 1.00 67.50 78 ARG A CA 1
ATOM 585 C C . ARG A 1 78 ? 22.874 3.493 -19.363 1.00 67.50 78 ARG A C 1
ATOM 587 O O . ARG A 1 78 ? 23.974 3.007 -19.108 1.00 67.50 78 ARG A O 1
ATOM 594 N N . THR A 1 79 ? 21.739 2.891 -19.012 1.00 64.56 79 THR A N 1
ATOM 595 C CA . THR A 1 79 ? 21.654 1.649 -18.226 1.00 64.56 79 THR A CA 1
ATOM 596 C C . THR A 1 79 ? 20.511 0.760 -18.709 1.00 64.56 79 THR A C 1
ATOM 598 O O . THR A 1 79 ? 19.499 1.236 -19.219 1.00 64.56 79 THR A O 1
ATOM 601 N N . ARG A 1 80 ? 20.668 -0.561 -18.549 1.00 62.41 80 ARG A N 1
ATOM 602 C CA . ARG A 1 80 ? 19.573 -1.513 -18.784 1.00 62.41 80 ARG A CA 1
ATOM 603 C C . ARG A 1 80 ? 18.546 -1.37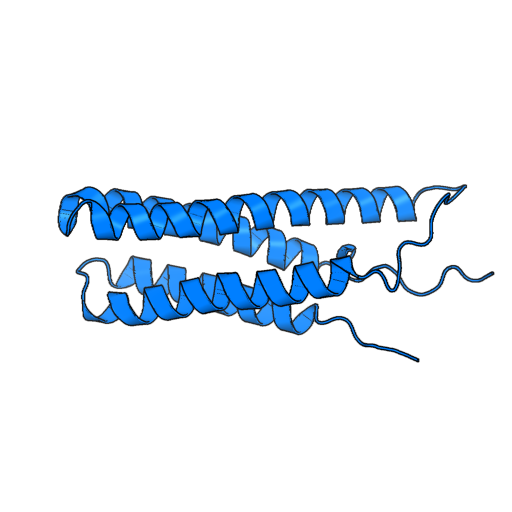6 -17.662 1.00 62.41 80 ARG A C 1
ATOM 605 O O . ARG A 1 80 ? 18.919 -1.426 -16.493 1.00 62.41 80 ARG A O 1
ATOM 612 N N . LEU A 1 81 ? 17.274 -1.226 -18.022 1.00 65.12 81 LEU A N 1
ATOM 613 C CA . LEU A 1 81 ? 16.174 -1.071 -17.063 1.00 65.12 81 LEU A CA 1
ATOM 614 C C . LEU A 1 81 ? 15.525 -2.409 -16.662 1.00 65.12 81 LEU A C 1
ATOM 616 O O . LEU A 1 81 ? 14.723 -2.440 -15.739 1.00 65.12 81 LEU A O 1
ATOM 620 N N . TYR A 1 82 ? 15.871 -3.517 -17.310 1.00 65.62 82 TYR A N 1
ATOM 621 C CA . TYR A 1 82 ? 15.152 -4.793 -17.226 1.00 65.62 82 TYR A CA 1
ATOM 622 C C . TYR A 1 82 ? 15.927 -5.883 -16.468 1.00 65.62 82 TYR A C 1
ATOM 624 O O . TYR A 1 82 ? 17.161 -5.881 -16.442 1.00 65.62 82 TYR A O 1
ATOM 632 N N . GLY A 1 83 ? 15.197 -6.839 -15.880 1.00 65.44 83 GLY A N 1
ATOM 633 C CA . GLY A 1 83 ? 15.754 -8.083 -15.328 1.00 65.44 83 GLY A CA 1
ATOM 634 C C . GLY A 1 83 ? 16.583 -7.879 -14.061 1.00 65.44 83 GLY A C 1
ATOM 635 O O . GLY A 1 83 ? 17.542 -8.605 -13.799 1.00 65.44 83 GLY A O 1
ATOM 636 N N . THR A 1 84 ? 16.260 -6.847 -13.286 1.00 73.50 84 THR A N 1
ATOM 637 C CA . THR A 1 84 ? 17.075 -6.433 -12.140 1.00 73.50 84 THR A CA 1
ATOM 638 C C . THR A 1 84 ? 16.616 -7.089 -10.827 1.00 73.50 84 THR A C 1
ATOM 640 O O . THR A 1 84 ? 15.421 -7.327 -10.630 1.00 73.50 84 THR A O 1
ATOM 643 N N . PRO A 1 85 ? 17.523 -7.331 -9.855 1.00 80.75 85 PRO A N 1
ATOM 644 C CA . PRO A 1 85 ? 17.154 -7.932 -8.566 1.00 80.75 85 PRO A CA 1
ATOM 645 C C . PRO A 1 85 ? 16.085 -7.153 -7.788 1.00 80.75 85 PRO A C 1
ATOM 647 O O . PRO A 1 85 ? 15.325 -7.733 -7.012 1.00 80.75 85 PRO A O 1
ATOM 650 N N . HIS A 1 86 ? 16.006 -5.834 -7.991 1.00 80.31 86 HIS A N 1
ATOM 651 C CA . HIS A 1 86 ? 15.056 -4.995 -7.273 1.00 80.31 86 HIS A CA 1
ATOM 652 C C . HIS A 1 86 ? 13.599 -5.221 -7.703 1.00 80.31 86 HIS A C 1
ATOM 654 O O . HIS A 1 86 ? 12.712 -5.005 -6.885 1.00 80.31 86 HIS A O 1
ATOM 660 N N . GLU A 1 87 ? 13.327 -5.736 -8.908 1.00 85.38 87 GLU A N 1
ATOM 661 C CA . GLU A 1 87 ? 11.963 -6.101 -9.328 1.00 85.38 87 GLU A CA 1
ATOM 662 C C . GLU A 1 87 ? 11.373 -7.202 -8.438 1.00 85.38 87 GLU A C 1
ATOM 664 O O . GLU A 1 87 ? 10.230 -7.120 -7.979 1.00 85.38 87 GLU A O 1
ATOM 669 N N . TRP A 1 88 ? 12.188 -8.212 -8.121 1.00 89.00 88 TRP A N 1
ATOM 670 C CA . TRP A 1 88 ? 11.809 -9.270 -7.189 1.00 89.00 88 TRP A CA 1
ATOM 671 C C . TRP A 1 88 ? 11.623 -8.748 -5.767 1.00 89.00 88 TRP A C 1
ATOM 673 O O . TRP A 1 88 ? 10.739 -9.237 -5.061 1.00 89.00 88 TRP A O 1
ATOM 683 N N . HIS A 1 89 ? 12.407 -7.753 -5.343 1.00 90.00 89 HIS A N 1
ATOM 684 C CA . HIS A 1 89 ? 12.200 -7.099 -4.053 1.00 90.00 89 HIS A CA 1
ATOM 685 C C . HIS A 1 89 ? 10.871 -6.342 -4.017 1.00 90.00 89 HIS A C 1
ATOM 687 O O . HIS A 1 89 ? 10.110 -6.545 -3.076 1.00 90.00 89 HIS A O 1
ATOM 693 N N . THR A 1 90 ? 10.537 -5.556 -5.044 1.00 89.81 90 THR A N 1
ATOM 694 C CA . THR A 1 90 ? 9.250 -4.846 -5.115 1.00 89.81 90 THR A CA 1
ATOM 695 C C . THR A 1 90 ? 8.073 -5.815 -5.039 1.00 89.81 90 THR A C 1
ATOM 697 O O . THR A 1 90 ? 7.155 -5.600 -4.250 1.00 89.81 90 THR A O 1
ATOM 700 N N . TYR A 1 91 ? 8.129 -6.924 -5.781 1.00 92.00 91 TYR A N 1
ATOM 701 C CA . TYR A 1 91 ? 7.114 -7.975 -5.707 1.00 92.00 91 TYR A CA 1
ATOM 702 C C . TYR A 1 91 ? 7.007 -8.596 -4.306 1.00 92.00 91 TYR A C 1
ATOM 704 O O . TYR A 1 91 ? 5.924 -8.621 -3.722 1.00 92.00 91 TYR A O 1
ATOM 712 N N . ARG A 1 92 ? 8.121 -9.083 -3.741 1.00 95.12 92 ARG A N 1
ATOM 713 C CA . ARG A 1 92 ? 8.122 -9.786 -2.447 1.00 95.12 92 ARG A CA 1
ATOM 714 C C . ARG A 1 92 ? 7.713 -8.878 -1.295 1.00 95.12 92 ARG A C 1
ATOM 716 O O . ARG A 1 92 ? 6.948 -9.311 -0.437 1.00 95.12 92 ARG A O 1
ATOM 723 N N . VAL A 1 93 ? 8.200 -7.639 -1.280 1.00 95.81 93 VAL A N 1
ATOM 724 C CA . VAL A 1 93 ? 7.853 -6.645 -0.258 1.00 95.81 93 VAL A CA 1
ATOM 725 C C . VAL A 1 93 ? 6.391 -6.237 -0.407 1.00 95.81 93 VAL A C 1
ATOM 727 O O . VAL A 1 93 ? 5.674 -6.245 0.587 1.00 95.81 93 VAL A O 1
ATOM 730 N N . GLY A 1 94 ? 5.921 -5.979 -1.632 1.00 96.06 94 GLY A N 1
ATOM 731 C CA . GLY A 1 94 ? 4.522 -5.643 -1.895 1.00 96.06 94 GLY A CA 1
ATOM 732 C C . GLY A 1 94 ? 3.558 -6.734 -1.428 1.00 96.06 94 GLY A C 1
ATOM 733 O O . GLY A 1 94 ? 2.644 -6.449 -0.658 1.00 96.06 94 GLY A O 1
ATOM 734 N N . VAL A 1 95 ? 3.795 -7.994 -1.815 1.00 97.50 95 VAL A N 1
ATOM 735 C CA . VAL A 1 95 ? 2.976 -9.127 -1.350 1.00 97.50 95 VAL A CA 1
ATOM 736 C C . VAL A 1 95 ? 3.041 -9.256 0.169 1.00 97.50 95 VAL A C 1
ATOM 738 O O . VAL A 1 95 ? 1.998 -9.392 0.802 1.00 97.50 95 VAL A O 1
ATOM 741 N N . SER A 1 96 ? 4.236 -9.193 0.763 1.00 98.00 96 SER A N 1
ATOM 742 C CA . SER A 1 96 ? 4.410 -9.367 2.211 1.00 98.00 96 SER A CA 1
ATOM 743 C C . SER A 1 96 ? 3.688 -8.289 3.019 1.00 98.00 96 SER A C 1
ATOM 745 O O . SER A 1 96 ? 2.946 -8.623 3.938 1.00 98.00 96 SER A O 1
ATOM 747 N N . LEU A 1 97 ? 3.862 -7.010 2.668 1.00 98.00 97 LEU A N 1
ATOM 748 C CA . LEU A 1 97 ? 3.262 -5.894 3.403 1.00 98.00 97 LEU A CA 1
ATOM 749 C C . LEU A 1 97 ? 1.739 -5.910 3.316 1.00 98.00 97 LEU A C 1
ATOM 751 O O . LEU A 1 97 ? 1.070 -5.830 4.344 1.00 98.00 97 LEU A O 1
ATOM 755 N N . HIS A 1 98 ? 1.191 -6.068 2.111 1.00 98.38 98 HIS A N 1
ATOM 756 C CA . HIS A 1 98 ? -0.260 -6.094 1.928 1.00 98.38 98 HIS A CA 1
ATOM 757 C C . HIS A 1 98 ? -0.892 -7.368 2.500 1.00 98.38 98 HIS A C 1
ATOM 759 O O . HIS A 1 98 ? -1.986 -7.314 3.052 1.00 98.38 98 HIS A O 1
ATOM 765 N N . SER A 1 99 ? -0.201 -8.512 2.460 1.00 98.44 99 SER A N 1
ATOM 766 C CA . SER A 1 99 ? -0.692 -9.728 3.129 1.00 98.44 99 SER A CA 1
ATOM 767 C C . SER A 1 99 ? -0.698 -9.559 4.646 1.00 98.44 99 SER A C 1
ATOM 769 O O . SER A 1 99 ? -1.667 -9.938 5.297 1.00 98.44 99 SER A O 1
ATOM 771 N N . LEU A 1 100 ? 0.346 -8.948 5.214 1.00 98.00 100 LEU A N 1
ATOM 772 C CA . LEU A 1 100 ? 0.403 -8.648 6.642 1.00 98.00 100 LEU A CA 1
ATOM 773 C C . LEU A 1 100 ? -0.719 -7.683 7.052 1.00 98.00 100 LEU A C 1
ATOM 775 O O . LEU A 1 100 ? -1.394 -7.932 8.049 1.00 98.00 100 LEU A O 1
ATO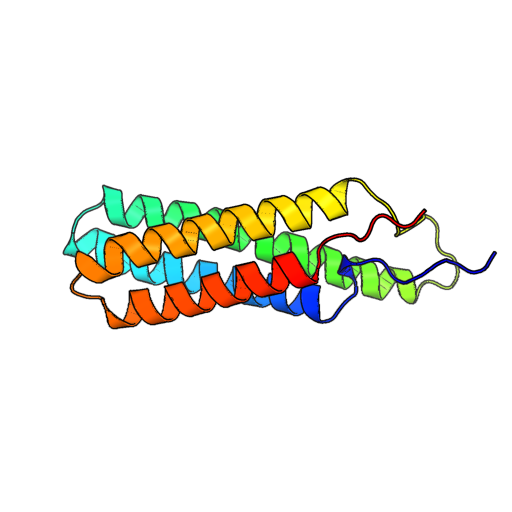M 779 N N . GLY A 1 101 ? -0.974 -6.636 6.262 1.00 97.50 101 GLY A N 1
ATOM 780 C CA . GLY A 1 101 ? -2.086 -5.713 6.497 1.00 97.50 101 GLY A CA 1
ATOM 781 C C . GLY A 1 101 ? -3.455 -6.374 6.378 1.00 97.50 101 GLY A C 1
ATOM 782 O O . GLY A 1 101 ? -4.3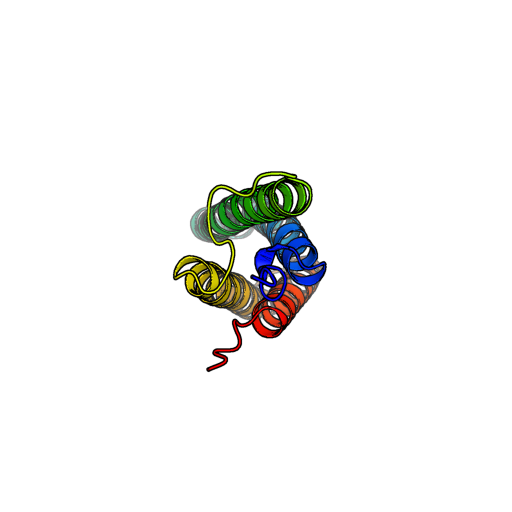13 -6.149 7.231 1.00 97.50 101 GLY A O 1
ATOM 783 N N . ALA A 1 102 ? -3.649 -7.259 5.398 1.00 97.88 102 ALA A N 1
ATOM 784 C CA . ALA A 1 102 ? -4.876 -8.040 5.267 1.00 97.88 102 ALA A CA 1
ATOM 785 C C . ALA A 1 102 ? -5.100 -8.965 6.475 1.00 97.88 102 ALA A C 1
ATOM 787 O O . ALA A 1 102 ? -6.191 -8.979 7.040 1.00 97.88 102 ALA A O 1
ATOM 788 N N . LEU A 1 103 ? -4.072 -9.697 6.915 1.00 97.19 103 LEU A N 1
ATOM 789 C CA . LEU A 1 103 ? -4.157 -10.571 8.089 1.00 97.19 103 LEU A CA 1
ATOM 790 C C . LEU A 1 103 ? -4.451 -9.781 9.368 1.00 97.19 103 LEU A C 1
ATOM 792 O O . LEU A 1 103 ? -5.291 -10.196 10.167 1.00 97.19 103 LEU A O 1
ATOM 796 N N . LEU A 1 104 ? -3.813 -8.621 9.535 1.00 95.06 104 LEU A N 1
ATOM 797 C CA . LEU A 1 104 ? -4.076 -7.728 10.658 1.00 95.06 104 LEU A CA 1
ATOM 798 C C . LEU A 1 104 ? -5.526 -7.227 10.642 1.00 95.06 104 LEU A C 1
ATOM 800 O O . LEU A 1 104 ? -6.185 -7.225 11.679 1.00 95.06 104 LEU A O 1
ATOM 804 N N . CYS A 1 105 ? -6.051 -6.858 9.470 1.00 96.19 105 CYS A N 1
ATOM 805 C CA . CYS A 1 105 ? -7.443 -6.434 9.349 1.00 96.19 105 CYS A CA 1
ATOM 806 C C . CYS A 1 105 ? -8.426 -7.577 9.606 1.00 96.19 105 CYS A C 1
ATOM 808 O O . CYS A 1 105 ? -9.420 -7.354 10.285 1.00 96.19 105 CYS A O 1
ATOM 810 N N . LEU A 1 106 ? -8.154 -8.792 9.118 1.00 96.50 106 LEU A N 1
ATOM 811 C CA . LEU A 1 106 ? -8.985 -9.970 9.390 1.00 96.50 106 LEU A CA 1
ATOM 812 C C . LEU A 1 106 ? -9.079 -10.262 10.885 1.00 96.50 106 LEU A C 1
ATOM 814 O O . LEU A 1 106 ? -10.168 -10.524 11.388 1.00 96.50 106 LEU A O 1
ATOM 818 N N . TYR A 1 107 ? -7.948 -10.186 11.590 1.00 94.62 107 TYR A N 1
ATOM 819 C CA . TYR A 1 107 ? -7.929 -10.361 13.035 1.00 94.62 107 TYR A CA 1
ATOM 820 C C . TYR A 1 107 ? -8.804 -9.311 13.725 1.00 94.62 107 TYR A C 1
ATOM 822 O O . TYR A 1 107 ? -9.656 -9.657 14.535 1.00 94.62 107 TYR A O 1
ATOM 830 N N . TRP A 1 108 ? -8.647 -8.032 13.393 1.00 93.88 108 TRP A N 1
ATOM 831 C CA . TRP A 1 108 ? -9.375 -6.967 14.084 1.00 93.88 108 TRP A CA 1
ATOM 832 C C . TRP A 1 108 ? -10.830 -6.794 13.651 1.00 93.88 108 TRP A C 1
ATOM 834 O O . TRP A 1 108 ? -11.620 -6.262 14.426 1.00 93.88 108 TRP A O 1
ATOM 844 N N . LEU A 1 109 ? -11.221 -7.311 12.485 1.00 94.25 109 LEU A N 1
ATOM 845 C CA . LEU A 1 109 ? -12.611 -7.302 12.023 1.00 94.25 109 LEU A CA 1
ATOM 846 C C . LEU A 1 109 ? -13.568 -7.962 13.028 1.00 94.25 109 LEU A C 1
ATOM 848 O O . LEU A 1 109 ? -14.733 -7.585 13.098 1.00 94.25 109 LEU A O 1
ATOM 852 N N . VAL A 1 110 ? -13.076 -8.940 13.797 1.00 93.12 110 VAL A N 1
ATOM 853 C CA . VAL A 1 110 ? -13.867 -9.661 14.807 1.00 93.12 110 VAL A CA 1
ATOM 854 C C . VAL A 1 110 ? -13.617 -9.185 16.244 1.00 93.12 110 VAL A C 1
ATOM 856 O O . VAL A 1 110 ? -14.281 -9.669 17.154 1.00 93.12 110 VAL A O 1
ATOM 859 N N . HIS A 1 111 ? -12.684 -8.249 16.460 1.00 90.38 111 HIS A N 1
ATOM 860 C CA . HIS A 1 111 ? -12.278 -7.787 17.799 1.00 90.38 111 HIS A CA 1
ATOM 861 C C . HIS A 1 111 ? -12.444 -6.276 18.030 1.00 90.38 111 HIS A C 1
ATOM 863 O O . HIS A 1 111 ? -12.297 -5.832 19.165 1.00 90.38 111 HIS A O 1
ATOM 869 N N . SER A 1 112 ? -12.711 -5.482 16.991 1.00 90.38 112 SER A N 1
ATOM 870 C CA . SER A 1 112 ? -12.854 -4.025 17.084 1.00 90.38 112 SER A CA 1
ATOM 871 C C . SER A 1 112 ? -14.274 -3.570 16.756 1.00 90.38 112 SER A C 1
ATOM 873 O O . SER A 1 112 ? -14.934 -4.128 15.883 1.00 90.38 112 SER A O 1
ATOM 875 N N . GLU A 1 113 ? -14.705 -2.485 17.398 1.00 92.31 113 GLU A N 1
ATOM 876 C CA . GLU A 1 113 ? -15.932 -1.742 17.073 1.00 92.31 113 GLU A CA 1
ATOM 877 C C . GLU A 1 113 ? -15.825 -1.022 15.709 1.00 92.31 113 GLU A C 1
ATOM 879 O O . GLU A 1 113 ? -16.826 -0.660 15.092 1.00 92.31 113 GLU A O 1
ATOM 884 N N . LEU A 1 114 ? -14.608 -0.837 15.178 1.00 94.44 114 LEU A N 1
ATOM 885 C CA . LEU A 1 114 ? -14.338 -0.158 13.904 1.00 94.44 114 LEU A CA 1
ATOM 886 C C . LEU A 1 114 ? -14.488 -1.087 12.685 1.00 94.44 114 LEU A C 1
ATOM 888 O O . LEU A 1 114 ? -13.752 -0.962 11.701 1.00 94.44 114 LEU A O 1
ATOM 892 N N . VAL A 1 115 ? -15.440 -2.022 12.734 1.00 94.69 115 VAL A N 1
ATOM 893 C CA . VAL A 1 115 ? -15.606 -3.119 11.760 1.00 94.69 115 VAL A CA 1
ATOM 894 C C . VAL A 1 115 ? -15.591 -2.619 10.313 1.00 94.69 115 VAL A C 1
ATOM 896 O O . VAL A 1 115 ? -14.888 -3.170 9.469 1.00 94.69 115 VAL A O 1
ATOM 899 N N . PHE A 1 116 ? -16.311 -1.534 10.016 1.00 96.50 116 PHE A N 1
ATOM 900 C CA . PHE A 1 116 ? -16.374 -0.977 8.660 1.00 96.50 116 PHE A CA 1
ATOM 901 C C . PHE A 1 116 ? -15.024 -0.450 8.158 1.00 96.50 116 PHE A C 1
ATOM 903 O O . PHE A 1 116 ? -14.684 -0.653 6.991 1.00 96.50 116 PHE A O 1
ATOM 910 N N . LEU A 1 117 ? -14.233 0.191 9.025 1.00 96.56 117 LEU A N 1
ATOM 911 C CA . LEU A 1 117 ? -12.906 0.689 8.654 1.00 96.56 117 LEU A CA 1
ATOM 912 C C . LEU A 1 117 ? -11.936 -0.470 8.413 1.00 96.56 117 LEU A C 1
ATOM 914 O O . LEU A 1 117 ? -11.165 -0.432 7.453 1.00 96.56 117 LEU A O 1
ATOM 918 N N . TYR A 1 118 ? -12.016 -1.530 9.220 1.00 97.06 118 TYR A N 1
ATOM 919 C CA . TYR A 1 118 ? -11.242 -2.749 8.993 1.00 97.06 118 TYR A CA 1
ATOM 920 C C . TYR A 1 118 ? -11.644 -3.477 7.716 1.00 97.06 118 TYR A C 1
ATOM 922 O O . TYR A 1 118 ? -10.763 -3.910 6.980 1.00 97.06 118 TYR A O 1
ATOM 930 N N . ALA A 1 119 ? -12.938 -3.566 7.402 1.00 97.81 119 ALA A N 1
ATOM 931 C CA . ALA A 1 119 ? -13.412 -4.170 6.158 1.00 97.81 119 ALA A CA 1
ATOM 932 C C . ALA A 1 119 ? -12.892 -3.408 4.930 1.00 97.81 119 ALA A C 1
ATOM 934 O O . ALA A 1 119 ? -12.379 -4.013 3.988 1.00 97.81 119 ALA A O 1
ATOM 935 N N . LEU A 1 120 ? -12.970 -2.074 4.952 1.00 97.50 120 LEU A N 1
ATOM 936 C CA . LEU A 1 120 ? -12.454 -1.237 3.870 1.00 97.50 120 LEU A CA 1
ATOM 937 C C . LEU A 1 120 ? -10.932 -1.376 3.723 1.00 97.50 120 LEU A C 1
ATOM 939 O O . LEU A 1 120 ? -10.422 -1.534 2.613 1.00 97.50 120 LEU A O 1
ATOM 943 N N . THR A 1 121 ? -10.207 -1.364 4.842 1.00 97.75 121 THR A N 1
ATOM 944 C CA . THR A 1 121 ? -8.743 -1.498 4.850 1.00 97.75 121 THR A CA 1
ATOM 945 C C . THR A 1 121 ? -8.304 -2.898 4.416 1.00 97.75 121 THR A C 1
ATOM 947 O O . THR A 1 121 ? -7.314 -3.041 3.698 1.00 97.75 121 THR A O 1
ATOM 950 N N . LEU A 1 122 ? -9.071 -3.935 4.761 1.00 98.06 122 LEU A N 1
ATOM 951 C CA . LEU A 1 122 ? -8.877 -5.301 4.281 1.00 98.06 122 LEU A CA 1
ATOM 952 C C . LEU A 1 122 ? -9.021 -5.382 2.761 1.00 98.06 122 LEU A C 1
ATOM 954 O O . LEU A 1 122 ? -8.157 -5.956 2.103 1.00 98.06 122 LEU A O 1
ATOM 958 N N . LEU A 1 123 ? -10.079 -4.791 2.195 1.00 98.12 123 LEU A N 1
ATOM 959 C CA . LEU A 1 123 ? -10.277 -4.749 0.743 1.00 98.12 123 LEU A CA 1
ATOM 960 C C . LEU A 1 123 ? -9.109 -4.047 0.047 1.00 98.12 123 LEU A C 1
ATOM 962 O O . LEU A 1 123 ? -8.606 -4.542 -0.960 1.00 98.12 123 LEU A O 1
ATOM 966 N N . LEU A 1 124 ? -8.642 -2.933 0.609 1.00 97.81 124 LEU A N 1
ATOM 967 C CA . LEU A 1 124 ? -7.522 -2.173 0.066 1.00 97.81 124 LEU A CA 1
ATOM 968 C C . LEU A 1 124 ? -6.215 -2.978 0.060 1.00 97.81 124 LEU A C 1
ATOM 970 O O . LEU A 1 124 ? -5.530 -3.028 -0.961 1.00 97.81 124 LEU A O 1
ATOM 974 N N . ASN A 1 125 ? -5.912 -3.670 1.159 1.00 98.25 125 ASN A N 1
ATOM 975 C CA . ASN A 1 125 ? -4.777 -4.590 1.225 1.00 98.25 125 ASN A CA 1
ATOM 976 C C . ASN A 1 125 ? -4.952 -5.778 0.267 1.00 98.25 125 ASN A C 1
ATOM 978 O O . ASN A 1 125 ? -4.010 -6.167 -0.416 1.00 98.25 125 ASN A O 1
ATOM 982 N N . GLY A 1 126 ? -6.162 -6.326 0.139 1.00 98.12 126 GLY A N 1
ATOM 983 C CA . GLY A 1 126 ? -6.468 -7.383 -0.829 1.00 98.12 126 GLY A CA 1
ATOM 984 C C . GLY A 1 126 ? -6.200 -6.951 -2.275 1.00 98.12 126 GLY A C 1
ATOM 985 O O . GLY A 1 126 ? -5.591 -7.697 -3.045 1.00 98.12 126 GLY A O 1
ATOM 986 N N . VAL A 1 127 ? -6.573 -5.717 -2.629 1.00 97.94 127 VAL A N 1
ATOM 987 C CA . VAL A 1 127 ? -6.223 -5.101 -3.918 1.00 97.94 127 VAL A CA 1
ATOM 988 C C . VAL A 1 127 ? -4.707 -4.967 -4.062 1.00 97.94 127 VAL A C 1
ATOM 990 O O . VAL A 1 127 ? -4.173 -5.317 -5.112 1.00 97.94 127 VAL A O 1
ATOM 993 N N . GLY A 1 128 ? -3.998 -4.526 -3.022 1.00 97.44 128 GLY A N 1
ATOM 994 C CA . GLY A 1 128 ? -2.538 -4.435 -3.033 1.00 97.44 128 GLY A CA 1
ATOM 995 C C . GLY A 1 128 ? -1.846 -5.786 -3.241 1.00 97.44 128 GLY A C 1
ATOM 996 O O . GLY A 1 128 ? -0.954 -5.889 -4.083 1.00 97.44 128 GLY A O 1
ATOM 997 N N . VAL A 1 129 ? -2.309 -6.850 -2.572 1.00 97.75 129 VAL A N 1
ATOM 998 C CA . VAL A 1 129 ? -1.844 -8.231 -2.805 1.00 97.75 129 VAL A CA 1
ATOM 999 C C . VAL A 1 129 ? -2.075 -8.633 -4.261 1.00 97.75 129 VAL A C 1
ATOM 1001 O O . VAL A 1 129 ? -1.149 -9.097 -4.929 1.00 97.75 129 VAL A O 1
ATOM 1004 N N . PHE A 1 130 ? -3.287 -8.425 -4.781 1.00 97.00 130 PHE A N 1
ATOM 1005 C CA . PHE A 1 130 ? -3.623 -8.747 -6.168 1.00 97.00 130 PHE A CA 1
ATOM 1006 C C . PHE A 1 130 ? -2.732 -8.000 -7.169 1.00 97.00 130 PHE A C 1
ATOM 1008 O O . PHE A 1 130 ? -2.204 -8.611 -8.101 1.00 97.00 130 PHE A O 1
ATOM 1015 N N . LEU A 1 131 ? -2.527 -6.696 -6.973 1.00 95.19 131 LEU A N 1
ATOM 1016 C CA . LEU A 1 131 ? -1.672 -5.875 -7.830 1.00 95.19 131 LEU A CA 1
ATOM 1017 C C . LEU A 1 131 ? -0.211 -6.319 -7.755 1.00 95.19 131 LEU A C 1
ATOM 1019 O O . LEU A 1 131 ? 0.422 -6.467 -8.797 1.00 95.19 131 LEU A O 1
ATOM 1023 N N . ALA A 1 132 ? 0.302 -6.619 -6.559 1.00 93.88 132 ALA A N 1
ATOM 1024 C CA . ALA A 1 132 ? 1.651 -7.144 -6.393 1.00 93.88 132 ALA A CA 1
ATOM 1025 C C . ALA A 1 132 ? 1.828 -8.477 -7.140 1.00 93.88 132 ALA A C 1
ATOM 1027 O O . ALA A 1 132 ? 2.772 -8.616 -7.913 1.00 93.88 132 ALA A O 1
ATOM 1028 N N . PHE A 1 133 ? 0.884 -9.420 -7.020 1.00 93.00 133 PHE A N 1
ATOM 1029 C CA . PHE A 1 133 ? 0.906 -10.669 -7.795 1.00 93.00 133 PHE A CA 1
ATOM 1030 C C . PHE A 1 133 ? 0.836 -10.449 -9.307 1.00 93.00 133 PHE A C 1
ATOM 1032 O O . PHE A 1 133 ? 1.531 -11.126 -10.062 1.00 93.00 133 PHE A O 1
ATOM 1039 N N . ARG A 1 134 ? 0.029 -9.490 -9.768 1.00 90.69 134 ARG A N 1
ATOM 1040 C CA . ARG A 1 134 ? -0.075 -9.121 -11.191 1.00 90.69 134 ARG A CA 1
ATOM 1041 C C . ARG A 1 134 ? 1.179 -8.436 -11.739 1.00 90.69 134 ARG A C 1
ATOM 1043 O O . ARG A 1 134 ? 1.325 -8.399 -12.966 1.00 90.69 134 ARG A O 1
ATOM 1050 N N . SER A 1 135 ? 2.023 -7.910 -10.853 1.00 86.19 135 SER A N 1
ATOM 1051 C CA . SER A 1 135 ? 3.349 -7.346 -11.123 1.00 86.19 135 SER A CA 1
ATOM 1052 C C . SER A 1 135 ? 4.482 -8.324 -10.790 1.00 86.19 135 SER A C 1
ATOM 1054 O O . SER A 1 135 ? 5.639 -7.916 -10.713 1.00 86.19 135 SER A O 1
ATOM 1056 N N . ARG A 1 136 ? 4.190 -9.616 -10.581 1.00 88.62 136 ARG A N 1
ATOM 1057 C CA . ARG A 1 136 ? 5.225 -10.641 -10.408 1.00 88.62 136 ARG A CA 1
ATOM 1058 C C . ARG A 1 136 ? 6.179 -10.607 -11.610 1.00 88.62 136 ARG A C 1
ATOM 1060 O O . ARG A 1 136 ? 5.692 -10.687 -12.738 1.00 88.62 136 ARG A O 1
ATOM 1067 N N . PRO A 1 137 ? 7.504 -10.521 -11.397 1.00 83.44 137 PRO A N 1
ATOM 1068 C CA . PRO A 1 137 ? 8.464 -10.647 -12.481 1.00 83.44 137 PRO A CA 1
ATOM 1069 C C . PRO A 1 137 ? 8.322 -12.032 -13.110 1.00 83.44 137 PRO A C 1
ATOM 1071 O O . PRO A 1 137 ? 8.449 -13.054 -12.426 1.00 83.44 137 PRO A O 1
ATOM 1074 N N . THR A 1 138 ? 8.004 -12.072 -14.397 1.00 76.06 138 THR A N 1
ATOM 1075 C CA . THR A 1 138 ? 8.130 -13.277 -15.207 1.00 76.06 138 THR A CA 1
ATOM 1076 C C . THR A 1 138 ? 9.605 -13.421 -15.534 1.00 76.06 138 THR A C 1
ATOM 1078 O O . THR A 1 138 ? 10.200 -12.551 -16.162 1.00 76.06 138 THR A O 1
ATOM 1081 N N . ALA A 1 139 ? 10.221 -14.480 -15.016 1.00 59.09 139 ALA A N 1
ATOM 1082 C CA . ALA A 1 139 ? 11.502 -14.908 -15.542 1.00 59.09 139 ALA A CA 1
ATOM 1083 C C . ALA A 1 139 ? 11.223 -15.471 -16.940 1.00 59.09 139 ALA A C 1
ATOM 1085 O O . ALA A 1 139 ? 10.701 -16.575 -17.049 1.00 59.09 139 ALA A O 1
ATOM 1086 N N . GLU A 1 140 ? 11.489 -14.681 -17.968 1.00 52.28 140 GLU A N 1
ATOM 1087 C CA . GLU A 1 140 ? 11.843 -15.185 -19.297 1.00 52.28 140 GLU A CA 1
ATOM 1088 C C . GLU A 1 140 ? 13.368 -14.991 -19.380 1.00 52.28 140 GLU A C 1
ATOM 1090 O O . GLU A 1 140 ? 13.868 -13.910 -19.054 1.00 52.28 140 GLU A O 1
ATOM 1095 N N . GLU A 1 141 ? 14.140 -16.082 -19.335 1.00 42.53 141 GLU A N 1
ATOM 1096 C CA . GLU A 1 141 ? 14.572 -16.906 -20.490 1.00 42.53 141 GLU A CA 1
ATOM 1097 C C . GLU A 1 141 ? 15.617 -16.191 -21.357 1.00 42.53 141 GLU A C 1
ATOM 1099 O O . GLU A 1 141 ? 15.279 -15.221 -22.066 1.00 42.53 141 GLU A O 1
#